Protein AF-A0A3S4A6Z3-F1 (afdb_monomer_lite)

Sequence (97 aa):
MPSVTIVAHVVSTAPEALVMIAKTVRSHVEGAGSASASVPLPMNARASVTVAGFGDELPVAIDVEAPTIEEAKAAASALRLQLKAGPGWRMESGPGA

Secondary structure (DSSP, 8-state):
--EEEEEEEESS-HHHHHHHHHHHTT---BSTTSTT-BEEETTTEEEEEEESSSSSSEEEEEEEE-SSHHHHHHHHHHHHHHHHHSTT-EE---S--

pLDDT: mean 81.76, std 13.52, range [34.66, 94.69]

Structure (mmCIF, N/CA/C/O backbone):
data_AF-A0A3S4A6Z3-F1
#
_entry.id   AF-A0A3S4A6Z3-F1
#
loop_
_atom_site.group_PDB
_atom_site.id
_atom_site.type_symbol
_atom_site.label_atom_id
_atom_site.label_alt_id
_atom_site.label_comp_id
_atom_site.label_asym_id
_atom_site.label_entity_id
_atom_site.label_seq_id
_atom_site.pdbx_PDB_ins_code
_atom_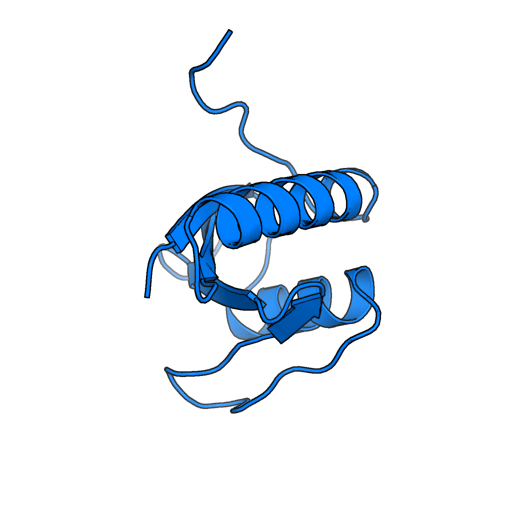site.Cartn_x
_atom_site.Cartn_y
_atom_site.Cartn_z
_atom_site.occupancy
_atom_site.B_iso_or_equiv
_atom_site.auth_seq_id
_atom_site.auth_comp_id
_atom_site.auth_asym_id
_atom_site.auth_atom_id
_atom_site.pdbx_PDB_model_num
ATOM 1 N N . MET A 1 1 ? -6.680 13.368 4.143 1.00 74.75 1 MET A N 1
ATOM 2 C CA . MET A 1 1 ? -6.626 12.291 5.157 1.00 74.75 1 MET A CA 1
ATOM 3 C C . MET A 1 1 ? -5.198 12.230 5.683 1.00 74.75 1 MET A C 1
ATOM 5 O O . MET A 1 1 ? -4.313 12.613 4.926 1.00 74.75 1 MET A O 1
ATOM 9 N N . PRO A 1 2 ? -4.954 11.873 6.955 1.00 86.69 2 PRO A N 1
ATOM 10 C CA . PRO A 1 2 ? -3.591 11.664 7.447 1.00 86.69 2 PRO A CA 1
ATOM 11 C C . PRO A 1 2 ? -2.903 10.528 6.675 1.00 86.69 2 PRO A C 1
ATOM 13 O O . PRO A 1 2 ? -3.557 9.549 6.313 1.00 86.69 2 PRO A O 1
ATOM 16 N N . SER A 1 3 ? -1.595 10.662 6.442 1.00 86.62 3 SER A N 1
ATOM 17 C CA . SER A 1 3 ? -0.786 9.678 5.720 1.00 86.62 3 SER A CA 1
ATOM 18 C C . SER A 1 3 ? 0.518 9.348 6.449 1.00 86.62 3 SER A C 1
ATOM 20 O O . SER A 1 3 ? 1.039 10.149 7.229 1.00 86.62 3 SER A O 1
ATOM 22 N N . VAL A 1 4 ? 1.038 8.147 6.198 1.00 90.00 4 VAL A N 1
ATOM 23 C CA . VAL A 1 4 ? 2.375 7.707 6.611 1.00 90.00 4 VAL A CA 1
ATOM 24 C C . VAL A 1 4 ? 3.109 7.203 5.377 1.00 90.00 4 VAL A C 1
ATOM 26 O O . VAL A 1 4 ? 2.623 6.299 4.699 1.00 90.00 4 VAL A O 1
ATOM 29 N N . THR A 1 5 ? 4.285 7.763 5.100 1.00 88.94 5 THR A N 1
ATOM 30 C CA . THR A 1 5 ? 5.103 7.361 3.952 1.00 88.94 5 THR A CA 1
ATOM 31 C C . THR A 1 5 ? 6.088 6.268 4.350 1.00 88.94 5 THR A C 1
ATOM 33 O O . THR A 1 5 ? 6.849 6.400 5.312 1.00 88.94 5 THR A O 1
ATOM 36 N N . ILE A 1 6 ? 6.097 5.181 3.586 1.00 86.44 6 ILE A N 1
ATOM 37 C CA . ILE A 1 6 ? 7.101 4.121 3.654 1.00 86.44 6 ILE A CA 1
ATOM 38 C C . ILE A 1 6 ? 8.035 4.295 2.461 1.00 86.44 6 ILE A C 1
ATOM 40 O O . ILE A 1 6 ? 7.570 4.337 1.327 1.00 86.44 6 ILE A O 1
ATOM 44 N N . VAL A 1 7 ? 9.345 4.335 2.702 1.00 84.31 7 VAL A N 1
ATOM 45 C CA . VAL A 1 7 ? 10.343 4.324 1.623 1.00 84.31 7 VAL A CA 1
ATOM 46 C C . VAL A 1 7 ? 10.911 2.915 1.468 1.00 84.31 7 VAL A C 1
ATOM 48 O O . VAL A 1 7 ? 11.376 2.296 2.435 1.00 84.31 7 VAL A O 1
ATOM 51 N N . ALA A 1 8 ? 10.830 2.383 0.254 1.00 83.25 8 ALA A N 1
ATOM 52 C CA . ALA A 1 8 ? 11.329 1.064 -0.106 1.00 83.25 8 ALA A CA 1
ATOM 53 C C . ALA A 1 8 ? 12.012 1.108 -1.472 1.00 83.25 8 ALA A C 1
ATOM 55 O O . ALA A 1 8 ? 11.618 1.869 -2.338 1.00 83.25 8 ALA A O 1
ATOM 56 N N . HIS A 1 9 ? 13.002 0.260 -1.684 1.00 81.62 9 HIS A N 1
ATOM 57 C CA . HIS A 1 9 ? 13.664 0.058 -2.964 1.00 81.62 9 HIS A CA 1
ATOM 58 C C . HIS A 1 9 ? 13.090 -1.172 -3.650 1.00 81.62 9 HIS A C 1
ATOM 60 O O . HIS A 1 9 ? 12.943 -2.232 -3.028 1.00 81.62 9 HIS A O 1
ATOM 66 N N . VAL A 1 10 ? 12.762 -1.025 -4.930 1.00 76.25 10 VAL A N 1
ATOM 67 C CA . VAL A 1 10 ? 12.332 -2.122 -5.796 1.00 76.25 10 VAL A CA 1
ATOM 68 C C . VAL A 1 10 ? 12.638 -1.775 -7.252 1.00 76.25 10 VAL A C 1
ATOM 70 O O . VAL A 1 10 ? 12.474 -0.635 -7.682 1.00 76.25 10 VAL A O 1
ATOM 73 N N . VAL A 1 11 ? 13.086 -2.760 -8.031 1.00 75.06 11 VAL A N 1
ATOM 74 C CA . VAL A 1 11 ? 13.300 -2.596 -9.476 1.00 75.06 11 VAL A CA 1
ATOM 75 C C . VAL A 1 11 ? 11.960 -2.786 -10.188 1.00 75.06 11 VAL A C 1
ATOM 77 O O . VAL A 1 11 ? 11.632 -3.885 -10.632 1.00 75.06 11 VAL A O 1
ATOM 80 N N . SER A 1 12 ? 11.143 -1.734 -10.228 1.00 74.94 12 SER A N 1
ATOM 81 C CA . SER A 1 12 ? 9.827 -1.762 -10.879 1.00 74.94 12 SER A CA 1
ATOM 82 C C . SER A 1 12 ? 9.295 -0.367 -11.191 1.00 74.94 12 SER A C 1
ATOM 84 O O . SER A 1 12 ? 9.616 0.593 -10.491 1.00 74.94 12 SER A O 1
ATOM 86 N N . THR A 1 13 ? 8.410 -0.259 -12.177 1.00 81.50 13 THR A N 1
ATOM 87 C CA . THR A 1 13 ? 7.599 0.942 -12.407 1.00 81.50 13 THR A CA 1
ATOM 88 C C . THR A 1 13 ? 6.487 1.080 -11.356 1.00 81.50 13 THR A C 1
ATOM 90 O O . THR A 1 13 ? 6.141 0.124 -10.659 1.00 81.50 13 THR A O 1
ATOM 93 N N . ALA A 1 14 ? 5.877 2.266 -11.236 1.00 81.31 14 ALA A N 1
ATOM 94 C CA . ALA A 1 14 ? 4.803 2.501 -10.262 1.00 81.31 14 ALA A CA 1
ATOM 95 C C . ALA A 1 14 ? 3.593 1.543 -10.419 1.00 81.31 14 ALA A C 1
ATOM 97 O O . ALA A 1 14 ? 3.135 1.000 -9.409 1.00 81.31 14 ALA A O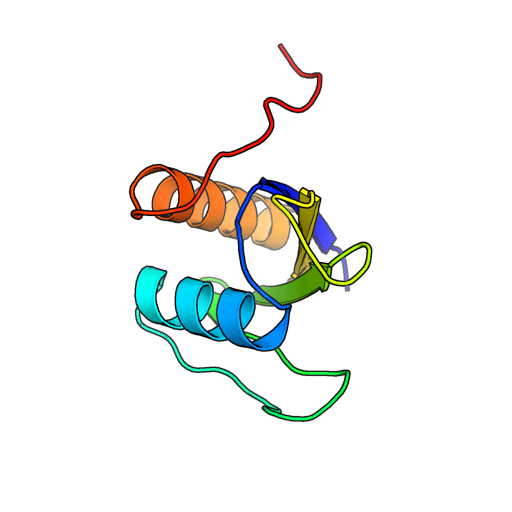 1
ATOM 98 N N . PRO A 1 15 ? 3.087 1.255 -11.641 1.00 84.19 15 PRO A N 1
ATOM 99 C CA . PRO A 1 15 ? 2.043 0.244 -11.834 1.00 84.19 15 PRO A CA 1
ATOM 100 C C . PRO A 1 15 ? 2.451 -1.161 -11.375 1.00 84.19 15 PRO A C 1
ATOM 102 O O . PRO A 1 15 ? 1.658 -1.863 -10.747 1.00 84.19 15 PRO A O 1
ATOM 105 N N . GLU A 1 16 ? 3.685 -1.577 -11.660 1.00 85.06 16 GLU A N 1
ATOM 106 C CA . GLU A 1 16 ? 4.204 -2.883 -11.241 1.00 85.06 16 GLU A CA 1
ATOM 107 C C . GLU A 1 16 ? 4.328 -2.970 -9.717 1.00 85.06 16 GLU A C 1
ATOM 109 O O . GLU A 1 16 ? 3.911 -3.969 -9.126 1.00 85.06 16 GLU A O 1
ATOM 114 N N . ALA A 1 17 ? 4.813 -1.906 -9.070 1.00 87.06 17 ALA A N 1
ATOM 115 C CA . ALA A 1 17 ? 4.878 -1.797 -7.616 1.00 87.06 17 ALA A CA 1
ATOM 116 C C . ALA A 1 17 ? 3.489 -1.928 -6.972 1.00 87.06 17 ALA A C 1
ATOM 118 O O . ALA A 1 17 ? 3.322 -2.716 -6.041 1.00 87.06 17 ALA A O 1
ATOM 119 N N . LEU A 1 18 ? 2.466 -1.246 -7.503 1.00 89.19 18 LEU A N 1
ATOM 120 C CA . LEU A 1 18 ? 1.081 -1.386 -7.031 1.00 89.19 18 LEU A CA 1
ATOM 121 C C . LEU A 1 18 ? 0.572 -2.827 -7.161 1.00 89.19 18 LEU A C 1
ATOM 123 O O . LEU A 1 18 ? -0.035 -3.356 -6.228 1.00 89.19 18 LEU A O 1
ATOM 127 N N . VAL A 1 19 ? 0.854 -3.497 -8.281 1.00 90.38 19 VAL A N 1
ATOM 128 C CA . VAL A 1 19 ? 0.483 -4.907 -8.482 1.00 90.38 19 VAL A CA 1
ATOM 129 C C . VAL A 1 19 ? 1.211 -5.822 -7.492 1.00 90.38 19 VAL A C 1
ATOM 131 O O . VAL A 1 19 ? 0.608 -6.760 -6.963 1.00 90.38 19 VAL A O 1
ATOM 134 N N . MET A 1 20 ? 2.487 -5.568 -7.207 1.00 89.44 20 MET A N 1
ATOM 135 C CA . MET A 1 20 ? 3.253 -6.329 -6.215 1.00 89.44 20 MET A CA 1
ATOM 136 C C . MET A 1 20 ? 2.737 -6.114 -4.790 1.00 89.44 20 MET A C 1
ATOM 138 O O . MET A 1 20 ? 2.613 -7.090 -4.044 1.00 89.44 20 MET A O 1
ATOM 142 N N . ILE A 1 21 ? 2.377 -4.879 -4.424 1.00 89.75 21 ILE A N 1
ATOM 143 C CA . ILE A 1 21 ? 1.743 -4.563 -3.136 1.00 89.75 21 ILE A CA 1
ATOM 144 C C . ILE A 1 21 ? 0.412 -5.309 -3.028 1.00 89.75 21 ILE A C 1
ATOM 146 O O . ILE A 1 21 ? 0.217 -6.057 -2.072 1.00 89.75 21 ILE A O 1
ATOM 150 N N . ALA A 1 22 ? -0.462 -5.194 -4.033 1.00 92.06 22 ALA A N 1
ATOM 151 C CA . ALA A 1 22 ? -1.758 -5.871 -4.063 1.00 92.06 22 ALA A CA 1
ATOM 152 C C . ALA A 1 22 ? -1.620 -7.389 -3.879 1.00 92.06 22 ALA A C 1
ATOM 154 O O . ALA A 1 22 ? -2.305 -7.973 -3.042 1.00 92.06 22 ALA A O 1
ATOM 155 N N . LYS A 1 23 ? -0.678 -8.030 -4.582 1.00 90.38 23 LYS A N 1
ATOM 156 C CA . LYS A 1 23 ? -0.392 -9.466 -4.413 1.00 90.38 23 LYS A CA 1
ATOM 157 C C . LYS A 1 23 ? 0.082 -9.800 -2.999 1.00 90.38 23 LYS A C 1
ATOM 159 O O . LYS A 1 23 ? -0.405 -10.760 -2.406 1.00 90.38 23 LYS A O 1
ATOM 164 N N . THR A 1 24 ? 1.002 -9.003 -2.459 1.00 89.00 24 THR A N 1
ATOM 165 C CA . THR A 1 24 ? 1.577 -9.188 -1.117 1.00 89.00 24 THR A CA 1
ATOM 166 C C . THR A 1 24 ? 0.501 -9.155 -0.034 1.00 89.00 24 THR A C 1
ATOM 168 O O . THR A 1 24 ? 0.486 -10.005 0.856 1.00 89.00 24 THR A O 1
ATOM 171 N N . VAL A 1 25 ? -0.443 -8.220 -0.145 1.00 89.06 25 VAL A N 1
ATOM 172 C CA . VAL A 1 25 ? -1.523 -8.042 0.836 1.00 89.06 25 VAL A CA 1
ATOM 173 C C . VAL A 1 25 ? -2.810 -8.798 0.475 1.00 89.06 25 VAL A C 1
ATOM 175 O O . VAL A 1 25 ? -3.812 -8.654 1.168 1.00 89.06 25 VAL A O 1
ATOM 178 N N . ARG A 1 26 ? -2.789 -9.621 -0.586 1.00 89.44 26 ARG A N 1
ATOM 179 C CA . ARG A 1 26 ? -3.953 -10.358 -1.127 1.00 89.44 26 ARG A CA 1
ATOM 180 C C . ARG A 1 26 ? -5.164 -9.454 -1.413 1.00 89.44 26 ARG A C 1
ATOM 182 O O . ARG A 1 26 ? -6.297 -9.801 -1.092 1.00 89.44 26 ARG A O 1
ATOM 189 N N . SER A 1 27 ? -4.901 -8.305 -2.022 1.00 93.12 27 SER A N 1
ATOM 190 C CA . SER A 1 27 ? -5.876 -7.292 -2.435 1.00 93.12 27 SER A CA 1
ATOM 191 C C . SER A 1 27 ? -5.842 -7.098 -3.960 1.00 93.12 27 SER A C 1
ATOM 193 O O . SER A 1 27 ? -5.253 -7.900 -4.691 1.00 93.12 27 SER A O 1
ATOM 195 N N . HIS A 1 28 ? -6.476 -6.041 -4.459 1.00 92.38 28 HIS A N 1
ATOM 196 C CA . HIS A 1 28 ? -6.495 -5.648 -5.868 1.00 92.38 28 HIS A CA 1
ATOM 197 C C . HIS A 1 28 ? -6.052 -4.192 -6.050 1.00 92.38 28 HIS A C 1
ATOM 199 O O . HIS A 1 28 ? -6.042 -3.412 -5.105 1.00 92.38 28 HIS A O 1
ATOM 205 N N . VAL A 1 29 ? -5.708 -3.799 -7.277 1.00 93.06 29 VAL A N 1
ATOM 206 C CA . VAL A 1 29 ? -5.450 -2.389 -7.608 1.00 93.06 29 VAL A CA 1
ATOM 207 C C . VAL A 1 29 ? -6.766 -1.726 -8.009 1.00 93.06 29 VAL A C 1
ATOM 209 O O . VAL A 1 29 ? -7.438 -2.186 -8.930 1.00 93.06 29 VAL A O 1
ATOM 212 N N . GLU A 1 30 ? -7.126 -0.639 -7.339 1.00 93.06 30 GLU A N 1
ATOM 213 C CA . GLU A 1 30 ? -8.232 0.240 -7.720 1.00 93.06 30 GLU A CA 1
ATOM 214 C C . GLU A 1 30 ? -7.728 1.379 -8.605 1.00 93.06 30 GLU A C 1
ATOM 216 O O . GLU A 1 30 ? -6.613 1.869 -8.421 1.00 93.06 30 GLU A O 1
ATOM 221 N N . GLY A 1 31 ? -8.543 1.815 -9.571 1.00 87.12 31 GLY A N 1
ATOM 222 C CA . GLY A 1 31 ? -8.189 2.936 -10.450 1.00 87.12 31 GLY A CA 1
ATOM 223 C C . GLY A 1 31 ? -6.962 2.673 -11.332 1.00 87.12 31 GLY A C 1
ATOM 224 O O . GLY A 1 31 ? -6.244 3.615 -11.670 1.00 87.12 31 GLY A O 1
ATOM 225 N N . ALA A 1 32 ? -6.695 1.408 -11.680 1.00 83.38 32 ALA A N 1
ATOM 226 C CA . ALA A 1 32 ? -5.558 1.012 -12.508 1.00 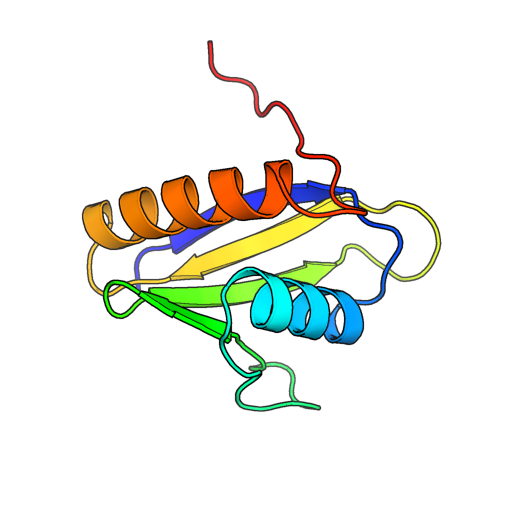83.38 32 ALA A CA 1
ATOM 227 C C . ALA A 1 32 ? -5.493 1.820 -13.819 1.00 83.38 32 ALA A C 1
ATOM 229 O O . ALA A 1 32 ? -6.508 2.042 -14.476 1.00 83.38 32 ALA A O 1
ATOM 230 N N . GLY A 1 33 ? -4.291 2.268 -14.193 1.00 76.31 33 GLY A N 1
ATOM 231 C CA . GLY A 1 33 ? -4.078 3.119 -15.370 1.00 76.31 33 GLY A CA 1
ATOM 232 C C . GLY A 1 33 ? -4.389 4.606 -15.157 1.00 76.31 33 GLY A C 1
ATOM 233 O O . GLY A 1 33 ? -4.288 5.380 -16.104 1.00 76.31 33 GLY A O 1
ATOM 234 N N . SER A 1 34 ? -4.735 5.023 -13.934 1.00 81.75 34 SER A N 1
ATOM 235 C CA . SER A 1 34 ? -4.919 6.431 -13.566 1.00 81.75 34 SER A CA 1
ATOM 236 C C . SER A 1 34 ? -3.847 6.916 -12.587 1.00 81.75 34 SER A C 1
ATOM 238 O O . SER A 1 34 ? -3.214 6.123 -11.891 1.00 81.75 34 SER A O 1
ATOM 240 N N . ALA A 1 35 ? -3.698 8.238 -12.473 1.00 77.12 35 ALA A N 1
ATOM 241 C CA . ALA A 1 35 ? -2.839 8.867 -11.467 1.00 77.12 35 ALA A CA 1
ATOM 242 C C . ALA A 1 35 ? -3.338 8.668 -10.019 1.00 77.12 35 ALA A C 1
ATOM 244 O O . ALA A 1 35 ? -2.608 8.946 -9.076 1.00 77.12 35 ALA A O 1
ATOM 245 N N . SER A 1 36 ? -4.575 8.194 -9.832 1.00 82.44 36 SER A N 1
ATOM 246 C CA . SER A 1 36 ? -5.183 7.949 -8.518 1.00 82.44 36 SER A CA 1
ATOM 247 C C . SER A 1 36 ? -5.185 6.470 -8.130 1.00 82.44 36 SER A C 1
ATOM 249 O O . SER A 1 36 ? -5.909 6.086 -7.208 1.00 82.44 36 SER A O 1
ATOM 251 N N . ALA A 1 37 ? -4.415 5.641 -8.842 1.00 88.38 37 ALA A N 1
ATOM 252 C CA . ALA A 1 37 ? -4.350 4.213 -8.588 1.00 88.38 37 ALA A CA 1
ATOM 253 C C . ALA A 1 37 ? -3.867 3.923 -7.159 1.00 88.38 37 ALA A C 1
ATOM 255 O O . ALA A 1 37 ? -2.895 4.510 -6.678 1.00 88.38 37 ALA A O 1
ATOM 256 N N . SER A 1 38 ? -4.545 3.001 -6.479 1.00 92.31 38 SER A N 1
ATOM 257 C CA . SER A 1 38 ? -4.206 2.624 -5.107 1.00 92.31 38 SER A CA 1
ATOM 258 C C . SER A 1 38 ? -4.575 1.183 -4.795 1.00 92.31 38 SER A C 1
ATOM 260 O O . SER A 1 38 ? -5.389 0.573 -5.483 1.00 92.31 38 SER A O 1
ATOM 262 N N . VAL A 1 39 ? -3.996 0.647 -3.727 1.00 94.69 39 VAL A N 1
ATOM 263 C CA . VAL A 1 39 ? -4.337 -0.666 -3.179 1.00 94.69 39 VAL A CA 1
ATOM 264 C C . VAL A 1 39 ? -5.076 -0.466 -1.855 1.00 94.69 39 VAL A C 1
ATOM 266 O O . VAL A 1 39 ? -4.502 0.141 -0.948 1.00 94.69 39 VAL A O 1
ATOM 269 N N . PRO A 1 40 ? -6.316 -0.961 -1.702 1.00 94.56 40 PRO A N 1
ATOM 270 C CA . PRO A 1 40 ? -6.988 -0.962 -0.417 1.00 94.56 40 PRO A CA 1
ATOM 271 C C . PRO A 1 40 ? -6.277 -1.926 0.534 1.00 94.56 40 PRO A C 1
ATOM 273 O O . PRO A 1 40 ? -5.921 -3.055 0.171 1.00 94.56 40 PRO A O 1
ATOM 276 N N . LEU A 1 41 ? -6.066 -1.452 1.755 1.00 90.06 41 LEU A N 1
ATOM 277 C CA . LEU A 1 41 ? -5.435 -2.156 2.862 1.00 90.06 41 LEU A CA 1
ATOM 278 C C . LEU A 1 41 ? -6.473 -2.425 3.967 1.00 90.06 41 LEU A C 1
ATOM 280 O O . LEU A 1 41 ? -7.535 -1.795 4.000 1.00 90.06 41 LEU A O 1
ATOM 284 N N . PRO A 1 42 ? -6.178 -3.326 4.923 1.00 85.69 42 PRO A N 1
ATOM 285 C CA . PRO A 1 42 ? -6.955 -3.425 6.155 1.00 85.69 42 PRO A CA 1
ATOM 286 C C . PRO A 1 42 ? -7.051 -2.076 6.892 1.00 85.69 42 PRO A C 1
ATOM 288 O O . PRO A 1 42 ? -6.258 -1.170 6.650 1.00 85.69 42 PRO A O 1
ATOM 291 N N . MET A 1 43 ? -7.989 -1.963 7.839 1.00 82.94 43 MET A N 1
ATOM 292 C CA . MET A 1 43 ? -8.184 -0.759 8.673 1.00 82.94 43 MET A CA 1
ATOM 293 C C . MET A 1 43 ? -8.628 0.493 7.895 1.00 82.94 43 MET A C 1
ATOM 295 O O . MET A 1 43 ? -8.273 1.608 8.260 1.00 82.94 43 MET A O 1
ATOM 299 N N . ASN A 1 44 ? -9.418 0.315 6.829 1.00 85.94 44 ASN A N 1
ATOM 300 C CA . ASN A 1 44 ? -9.910 1.408 5.975 1.00 85.94 44 ASN A CA 1
ATOM 301 C C . ASN A 1 44 ? -8.784 2.274 5.382 1.00 85.94 44 ASN A C 1
ATOM 303 O O . ASN A 1 44 ? -8.990 3.456 5.102 1.00 85.94 44 ASN A O 1
ATOM 307 N N . ALA A 1 45 ? -7.594 1.692 5.215 1.00 90.75 45 ALA A N 1
ATOM 308 C CA . ALA A 1 45 ? -6.442 2.379 4.668 1.00 90.75 45 ALA A CA 1
ATOM 309 C C . ALA A 1 45 ? -6.280 2.098 3.170 1.00 90.75 45 ALA A C 1
ATOM 311 O O . ALA A 1 45 ? -6.801 1.118 2.632 1.00 90.75 45 ALA A O 1
ATOM 312 N N . ARG A 1 46 ? -5.519 2.946 2.486 1.00 94.00 46 ARG A N 1
ATOM 313 C CA . ARG A 1 46 ? -5.128 2.759 1.085 1.00 94.00 46 ARG A CA 1
ATOM 314 C C . ARG A 1 46 ? -3.651 3.077 0.908 1.00 94.00 46 ARG A C 1
ATOM 316 O O . ARG A 1 46 ? -3.156 4.016 1.520 1.00 94.00 46 ARG A O 1
ATOM 323 N N . ALA A 1 47 ? -2.971 2.307 0.067 1.00 91.69 47 ALA A N 1
ATOM 324 C CA . ALA A 1 47 ? -1.606 2.580 -0.366 1.00 91.69 47 ALA A CA 1
ATOM 325 C C . ALA A 1 47 ? -1.601 3.146 -1.787 1.00 91.69 47 ALA A C 1
ATOM 327 O O . ALA A 1 47 ? -2.129 2.511 -2.703 1.00 91.69 47 ALA A O 1
ATOM 328 N N . SER A 1 48 ? -0.972 4.297 -1.985 1.00 91.50 48 SER A N 1
ATOM 329 C CA . SER A 1 48 ? -0.574 4.809 -3.299 1.00 91.50 48 SER A CA 1
ATOM 330 C C . SER A 1 48 ? 0.946 4.753 -3.436 1.00 91.50 48 SER A C 1
ATOM 332 O O . SER A 1 48 ? 1.673 4.618 -2.452 1.00 91.50 48 SER A O 1
ATOM 334 N N . VAL A 1 49 ? 1.430 4.786 -4.676 1.00 86.88 49 VAL A N 1
ATOM 335 C CA . VAL A 1 49 ? 2.855 4.658 -4.981 1.00 86.88 49 VAL A CA 1
ATOM 336 C C . VAL A 1 49 ? 3.320 5.850 -5.799 1.00 86.88 49 VAL A C 1
ATOM 338 O O . VAL A 1 49 ? 2.761 6.132 -6.859 1.00 86.88 49 VAL A O 1
ATOM 341 N N . THR A 1 50 ? 4.405 6.470 -5.346 1.00 81.00 50 THR A N 1
ATOM 342 C CA . THR A 1 50 ? 5.150 7.487 -6.085 1.00 81.00 50 THR A CA 1
ATOM 343 C C . THR A 1 50 ? 6.570 6.971 -6.330 1.00 81.00 50 THR A C 1
ATOM 345 O O . THR A 1 50 ? 7.308 6.698 -5.384 1.00 81.00 50 THR A O 1
ATOM 348 N N . VAL A 1 51 ? 6.964 6.820 -7.600 1.00 68.19 51 VAL A N 1
ATOM 349 C CA . VAL A 1 51 ? 8.330 6.419 -7.991 1.00 68.19 51 VAL A CA 1
ATOM 350 C C . VAL A 1 51 ? 9.080 7.643 -8.505 1.00 68.19 51 VAL A C 1
ATOM 352 O O . VAL A 1 51 ? 8.581 8.364 -9.372 1.00 68.19 51 VAL A O 1
ATOM 355 N N . ALA A 1 52 ? 10.281 7.880 -7.980 1.00 58.69 52 ALA A N 1
ATOM 356 C CA . ALA A 1 52 ? 11.143 8.976 -8.406 1.00 58.69 52 ALA A CA 1
ATOM 357 C C . ALA A 1 52 ? 11.830 8.658 -9.753 1.00 58.69 52 ALA A C 1
ATOM 359 O O . ALA A 1 52 ? 13.021 8.386 -9.791 1.00 58.69 52 ALA A O 1
ATOM 360 N N . GLY A 1 53 ? 11.089 8.697 -10.865 1.00 54.34 53 GLY A N 1
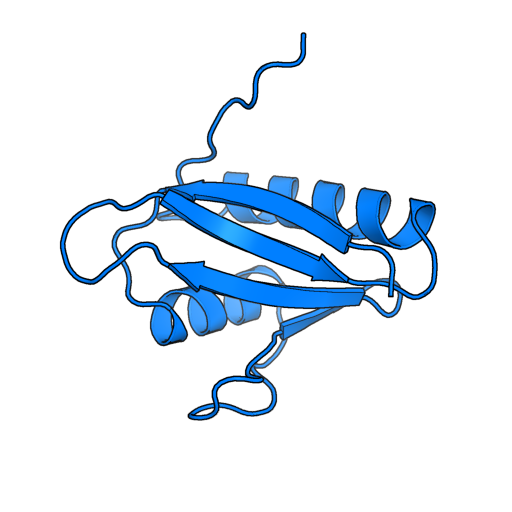ATOM 361 C CA . GLY A 1 53 ? 11.630 8.493 -12.220 1.00 54.34 53 GLY A CA 1
ATOM 362 C C . GLY A 1 53 ? 11.602 7.040 -12.723 1.00 54.34 53 GLY A C 1
ATOM 363 O O . GLY A 1 53 ? 11.174 6.132 -12.020 1.00 54.34 53 GLY A O 1
ATOM 364 N N . PHE A 1 54 ? 11.995 6.828 -13.984 1.00 47.59 54 PHE A N 1
ATOM 365 C CA . PHE A 1 54 ? 12.029 5.510 -14.634 1.00 47.59 54 PHE A CA 1
ATOM 366 C C . PHE A 1 54 ? 13.474 5.013 -14.784 1.00 47.59 54 PHE A C 1
ATOM 368 O O . PHE A 1 54 ? 14.301 5.735 -15.337 1.00 47.59 54 PHE A O 1
ATOM 375 N N . GLY A 1 55 ? 13.727 3.756 -14.400 1.00 51.69 55 GLY A N 1
ATOM 376 C CA . GLY A 1 55 ? 14.976 3.030 -14.674 1.00 51.69 55 GLY A CA 1
ATOM 377 C C . GLY A 1 55 ? 15.930 2.952 -13.477 1.00 51.69 55 GLY A C 1
ATOM 378 O O . GLY A 1 55 ? 16.263 3.972 -12.889 1.00 51.69 55 GLY A O 1
ATOM 379 N N . ASP A 1 56 ? 16.370 1.726 -13.175 1.00 51.59 56 ASP A N 1
ATOM 380 C CA . ASP A 1 56 ? 17.168 1.272 -12.020 1.00 51.59 56 ASP A CA 1
ATOM 381 C C . ASP A 1 56 ? 16.472 1.303 -10.646 1.00 51.59 56 ASP A C 1
ATOM 383 O O . ASP A 1 56 ? 15.364 1.813 -10.513 1.00 51.59 56 ASP A O 1
ATOM 387 N N . GLU A 1 57 ? 17.059 0.601 -9.660 1.00 59.66 57 GLU A N 1
ATOM 388 C CA . GLU A 1 57 ? 16.547 0.407 -8.290 1.00 59.66 57 GLU A CA 1
ATOM 389 C C . GLU A 1 57 ? 16.333 1.769 -7.609 1.00 59.66 57 GLU A C 1
ATOM 391 O O . GLU A 1 57 ? 17.217 2.300 -6.941 1.00 59.66 57 GLU A O 1
ATOM 396 N N . LEU A 1 58 ? 15.169 2.371 -7.848 1.00 64.38 58 LEU A N 1
ATOM 397 C CA . LEU A 1 58 ? 14.820 3.692 -7.354 1.00 64.38 58 LEU A CA 1
ATOM 398 C C . LEU A 1 58 ? 14.016 3.569 -6.058 1.00 64.38 58 LEU A C 1
ATOM 400 O O . LEU A 1 58 ? 13.198 2.650 -5.913 1.00 64.38 58 LEU A O 1
ATOM 404 N N . PRO A 1 59 ? 14.202 4.511 -5.119 1.00 72.25 59 PRO A N 1
ATOM 405 C CA . PRO A 1 59 ? 13.363 4.579 -3.942 1.00 72.25 59 PRO A CA 1
ATOM 406 C C . PRO A 1 59 ? 11.920 4.857 -4.372 1.00 72.25 59 PRO A C 1
ATOM 408 O O . PRO A 1 59 ? 11.602 5.833 -5.057 1.00 72.25 59 PRO A O 1
ATOM 411 N N . VAL A 1 60 ? 11.042 3.963 -3.949 1.00 79.31 60 VAL A N 1
ATOM 412 C CA . VAL A 1 60 ? 9.597 4.041 -4.069 1.00 79.31 60 VAL A CA 1
ATOM 413 C C . VAL A 1 60 ? 9.043 4.565 -2.753 1.00 79.31 60 VAL A C 1
ATOM 415 O O . VAL A 1 60 ? 9.255 3.973 -1.691 1.00 79.31 60 VAL A O 1
ATOM 418 N N . ALA A 1 61 ? 8.315 5.675 -2.830 1.00 86.25 61 ALA A N 1
ATOM 419 C CA . ALA A 1 61 ? 7.514 6.175 -1.727 1.00 86.25 61 ALA A CA 1
ATOM 420 C C . ALA A 1 61 ? 6.124 5.535 -1.800 1.00 86.25 61 ALA A C 1
ATOM 422 O O . ALA A 1 61 ? 5.435 5.629 -2.818 1.00 86.25 61 ALA A O 1
ATOM 423 N N . ILE A 1 62 ? 5.730 4.855 -0.728 1.00 87.12 62 ILE A N 1
ATOM 424 C CA . ILE A 1 62 ? 4.404 4.266 -0.564 1.00 87.12 62 ILE A CA 1
ATOM 425 C C . ILE A 1 62 ? 3.671 5.094 0.483 1.00 87.12 62 ILE A C 1
ATOM 427 O O . ILE A 1 62 ? 4.006 5.030 1.668 1.00 87.12 62 ILE A O 1
ATOM 431 N N . ASP A 1 63 ? 2.680 5.862 0.052 1.00 89.94 63 ASP A N 1
ATOM 432 C CA . ASP A 1 63 ? 1.870 6.683 0.942 1.00 89.94 63 ASP A CA 1
ATOM 433 C C . ASP A 1 63 ? 0.670 5.871 1.422 1.00 89.94 63 ASP A C 1
ATOM 435 O O . ASP A 1 63 ? -0.145 5.401 0.627 1.00 89.94 63 ASP A O 1
ATOM 439 N N . VAL A 1 64 ? 0.583 5.670 2.737 1.00 91.25 64 VAL A N 1
ATOM 440 C CA . VAL A 1 64 ? -0.509 4.937 3.383 1.00 91.25 64 VAL A CA 1
ATOM 441 C C . VAL A 1 64 ? -1.454 5.937 4.030 1.00 91.25 64 VAL A C 1
ATOM 443 O O . VAL A 1 64 ? -1.111 6.548 5.041 1.00 91.25 64 VAL A O 1
ATOM 446 N N . GLU A 1 65 ? -2.641 6.106 3.456 1.00 92.56 65 GLU A N 1
ATOM 447 C CA . GLU A 1 65 ? -3.680 7.018 3.945 1.00 92.56 65 GLU A CA 1
ATOM 448 C C . GLU A 1 65 ? -4.768 6.255 4.702 1.00 92.56 65 GLU A C 1
ATOM 450 O O . GLU A 1 65 ? -5.192 5.191 4.254 1.00 92.56 65 GLU A O 1
ATOM 455 N N . ALA A 1 66 ? -5.264 6.811 5.811 1.00 91.88 66 ALA A N 1
ATOM 456 C CA . ALA A 1 66 ? -6.379 6.252 6.586 1.00 91.88 66 ALA A CA 1
ATOM 457 C C . ALA A 1 66 ? -7.236 7.371 7.221 1.00 91.88 66 ALA A C 1
ATOM 459 O O . ALA A 1 66 ? -6.819 8.533 7.208 1.00 91.88 66 ALA A O 1
ATOM 460 N N . PRO A 1 67 ? -8.432 7.079 7.774 1.00 92.06 67 PRO A N 1
ATOM 461 C CA . PRO A 1 67 ? -9.258 8.086 8.447 1.00 92.06 67 PRO A CA 1
ATOM 462 C C . PRO A 1 67 ? -8.560 8.748 9.646 1.00 92.06 67 PRO A C 1
ATOM 464 O O . PRO A 1 67 ? -8.716 9.954 9.852 1.00 92.06 67 PRO A O 1
ATOM 467 N N . THR A 1 68 ? -7.755 7.994 10.402 1.00 92.38 68 THR A N 1
ATOM 468 C CA . THR A 1 68 ? -6.971 8.497 11.542 1.00 92.38 68 THR A CA 1
ATOM 469 C C . THR A 1 68 ? -5.470 8.223 11.399 1.00 92.38 68 THR A C 1
ATOM 471 O O . THR A 1 68 ? -5.042 7.322 10.680 1.00 92.38 68 THR A O 1
ATOM 474 N N . ILE A 1 69 ? -4.638 8.996 12.111 1.00 89.44 69 ILE A N 1
ATOM 475 C CA . ILE A 1 69 ? -3.175 8.817 12.083 1.00 89.44 69 ILE A CA 1
ATOM 476 C C . ILE A 1 69 ? -2.732 7.491 12.717 1.00 89.44 69 ILE A C 1
ATOM 478 O O . ILE A 1 69 ? -1.757 6.894 12.270 1.00 89.44 69 ILE A O 1
ATOM 482 N N . GLU A 1 70 ? -3.447 7.007 13.733 1.00 91.31 70 GLU A N 1
ATOM 483 C CA . GLU A 1 70 ? -3.134 5.734 14.389 1.00 91.31 70 GLU A CA 1
ATOM 484 C C . GLU A 1 70 ? -3.462 4.544 13.480 1.00 91.31 70 GLU A C 1
ATOM 486 O O . GLU A 1 70 ? -2.652 3.623 13.368 1.00 91.31 70 GLU A O 1
ATOM 491 N N . GLU A 1 71 ? -4.575 4.601 12.740 1.00 89.12 71 GLU A N 1
ATOM 492 C CA . GLU A 1 71 ? -4.880 3.621 11.688 1.00 89.12 71 GLU A CA 1
ATOM 493 C C . GLU A 1 71 ? -3.834 3.658 10.570 1.00 89.12 71 GLU A C 1
ATOM 495 O O . GLU A 1 71 ? -3.351 2.604 10.156 1.00 89.12 71 GLU A O 1
ATOM 500 N N . ALA A 1 72 ? -3.416 4.851 10.129 1.00 87.12 72 ALA A N 1
ATOM 501 C CA . ALA A 1 72 ? -2.383 4.991 9.103 1.00 87.12 72 ALA A CA 1
ATOM 502 C C . ALA A 1 72 ? -1.045 4.381 9.559 1.00 87.12 72 ALA A C 1
ATOM 504 O O . ALA A 1 72 ? -0.419 3.635 8.806 1.00 87.12 72 ALA A O 1
ATOM 505 N N . LYS A 1 73 ? -0.626 4.617 10.811 1.00 89.00 73 LYS A N 1
ATOM 506 C CA . LYS A 1 73 ? 0.583 4.008 11.398 1.00 89.00 73 LYS A CA 1
ATOM 507 C C . LYS A 1 73 ? 0.471 2.489 11.513 1.00 89.00 73 LYS A C 1
ATOM 509 O O . LYS A 1 73 ? 1.427 1.786 11.179 1.00 89.00 73 LYS A O 1
ATOM 514 N N . ALA A 1 74 ? -0.664 1.975 11.984 1.00 90.75 74 ALA A N 1
ATOM 515 C CA . ALA A 1 74 ? -0.884 0.540 12.138 1.00 90.75 74 ALA A CA 1
ATOM 516 C C . ALA A 1 74 ? -0.878 -0.176 10.777 1.00 90.75 74 ALA A C 1
ATOM 518 O O . ALA A 1 74 ? -0.159 -1.166 10.608 1.00 90.75 74 ALA A O 1
ATOM 519 N N . ALA A 1 75 ? -1.590 0.373 9.788 1.00 90.38 75 ALA A N 1
ATOM 520 C CA . ALA A 1 75 ? -1.609 -0.131 8.419 1.00 90.38 75 ALA A CA 1
ATOM 521 C C . ALA A 1 75 ? -0.222 -0.053 7.765 1.00 90.38 75 ALA A C 1
ATOM 523 O O . ALA A 1 75 ? 0.223 -1.028 7.160 1.00 90.38 75 ALA A O 1
ATOM 524 N N . ALA A 1 76 ? 0.505 1.056 7.942 1.00 90.62 76 ALA A N 1
ATOM 525 C CA . ALA A 1 76 ? 1.859 1.207 7.419 1.00 90.62 76 ALA A CA 1
ATOM 526 C C . ALA A 1 76 ? 2.845 0.212 8.053 1.00 90.62 76 ALA A C 1
ATOM 528 O O . ALA A 1 76 ? 3.673 -0.374 7.355 1.00 90.62 76 ALA A O 1
ATOM 529 N N . SER A 1 77 ? 2.746 -0.029 9.363 1.00 90.62 77 SER A N 1
ATOM 530 C CA . SER A 1 77 ? 3.576 -1.014 10.066 1.00 90.62 77 SER A CA 1
ATOM 531 C C . SER A 1 77 ? 3.307 -2.440 9.572 1.00 90.62 77 SER A C 1
ATOM 533 O O . SER A 1 77 ? 4.246 -3.176 9.251 1.00 90.62 77 SER A O 1
ATOM 535 N N . ALA A 1 78 ? 2.030 -2.810 9.425 1.00 91.19 78 ALA A N 1
ATOM 536 C CA . ALA A 1 78 ? 1.625 -4.106 8.885 1.00 91.19 78 ALA A CA 1
ATOM 537 C C . ALA A 1 78 ? 2.098 -4.289 7.435 1.00 91.19 78 ALA A C 1
ATOM 539 O O . ALA A 1 78 ? 2.716 -5.307 7.114 1.00 91.19 78 ALA A O 1
ATOM 540 N N . LEU A 1 79 ? 1.891 -3.278 6.585 1.00 89.75 79 LEU A N 1
ATOM 541 C CA . LEU A 1 79 ? 2.351 -3.285 5.199 1.00 89.75 79 LEU A CA 1
ATOM 542 C C . LEU A 1 79 ? 3.874 -3.434 5.131 1.00 89.75 79 LEU A C 1
ATOM 544 O O . LEU A 1 79 ? 4.377 -4.295 4.415 1.00 89.75 79 LEU A O 1
ATOM 548 N N . ARG A 1 80 ? 4.625 -2.668 5.931 1.00 89.75 80 ARG A N 1
ATOM 549 C CA . ARG A 1 80 ? 6.090 -2.763 5.998 1.00 89.75 80 ARG A CA 1
ATOM 550 C C . ARG A 1 80 ? 6.556 -4.168 6.368 1.00 89.75 80 ARG A C 1
ATOM 552 O O . ARG A 1 80 ? 7.529 -4.648 5.789 1.00 89.75 80 ARG A O 1
ATOM 559 N N . LEU A 1 81 ? 5.894 -4.823 7.320 1.00 89.81 81 LEU A N 1
ATOM 560 C CA . LEU A 1 81 ? 6.228 -6.191 7.716 1.00 89.81 81 LEU A CA 1
ATOM 561 C C . LEU A 1 81 ? 5.994 -7.184 6.569 1.00 89.81 81 LEU A C 1
ATOM 563 O O . LEU A 1 81 ? 6.839 -8.043 6.324 1.00 89.81 81 LEU A O 1
ATOM 567 N N . GLN A 1 82 ? 4.886 -7.038 5.841 1.00 88.00 82 GLN A N 1
ATOM 568 C CA . GLN A 1 82 ? 4.564 -7.897 4.701 1.00 88.00 82 GLN A CA 1
ATOM 569 C C . GLN A 1 82 ? 5.519 -7.678 3.522 1.00 88.00 82 GLN A C 1
ATOM 571 O O . GLN A 1 82 ? 5.989 -8.653 2.942 1.00 88.00 82 GLN A O 1
ATOM 576 N N . LEU A 1 83 ? 5.869 -6.426 3.209 1.00 86.81 83 LEU A N 1
ATOM 577 C CA . LEU A 1 83 ? 6.836 -6.105 2.154 1.00 86.81 83 LEU A CA 1
ATOM 578 C C . LEU A 1 83 ? 8.227 -6.658 2.483 1.00 86.81 83 LEU A C 1
ATOM 580 O O . LEU A 1 83 ? 8.844 -7.269 1.620 1.00 86.81 83 LEU A O 1
ATOM 584 N N . LYS A 1 84 ? 8.687 -6.551 3.740 1.00 85.94 84 LYS A N 1
ATOM 585 C CA . LYS A 1 84 ? 9.955 -7.166 4.191 1.00 85.94 84 LYS A CA 1
ATOM 586 C C . LYS A 1 84 ? 10.001 -8.682 4.000 1.00 85.94 84 LYS A C 1
ATOM 588 O O . LYS A 1 84 ? 11.080 -9.229 3.807 1.00 85.94 84 LYS A O 1
ATOM 593 N N . ALA A 1 85 ? 8.858 -9.354 4.122 1.00 83.69 85 ALA A N 1
ATOM 594 C CA . ALA A 1 85 ? 8.750 -10.798 3.936 1.00 83.69 85 ALA A CA 1
ATOM 595 C C . ALA A 1 85 ? 8.565 -11.198 2.459 1.00 83.69 85 ALA A C 1
ATOM 597 O O . ALA A 1 85 ? 8.723 -12.370 2.118 1.00 83.69 85 ALA A O 1
ATOM 598 N N . GLY A 1 86 ? 8.202 -10.247 1.594 1.00 77.00 86 GLY A N 1
ATOM 599 C CA . GLY A 1 86 ? 7.961 -10.470 0.175 1.00 77.00 86 GLY A CA 1
ATOM 600 C C . GLY A 1 86 ? 9.251 -10.440 -0.656 1.00 77.00 86 GLY A C 1
ATOM 601 O O . GLY A 1 86 ? 10.181 -9.696 -0.343 1.00 77.00 86 GLY A O 1
ATOM 602 N N . PRO A 1 87 ? 9.332 -11.220 -1.745 1.00 75.62 87 PRO A N 1
ATOM 603 C CA . PRO A 1 87 ? 10.473 -11.165 -2.651 1.00 75.62 87 PRO A CA 1
ATOM 604 C C . PRO A 1 87 ? 10.534 -9.813 -3.379 1.00 75.62 87 PRO A C 1
ATOM 606 O O . PRO A 1 87 ? 9.504 -9.264 -3.765 1.00 75.62 87 PRO A O 1
ATOM 609 N N . GLY A 1 88 ? 11.746 -9.303 -3.607 1.00 77.19 88 GLY A N 1
ATOM 610 C CA . GLY A 1 88 ? 11.995 -8.129 -4.456 1.00 77.19 88 GLY A CA 1
ATOM 611 C C . GLY A 1 88 ? 11.945 -6.765 -3.760 1.00 77.19 88 GLY A C 1
ATOM 612 O O . GLY A 1 88 ? 12.348 -5.782 -4.373 1.00 77.19 88 GLY A O 1
ATOM 613 N N . TRP A 1 89 ? 11.523 -6.691 -2.495 1.00 80.44 89 TRP A N 1
ATOM 614 C CA . TRP A 1 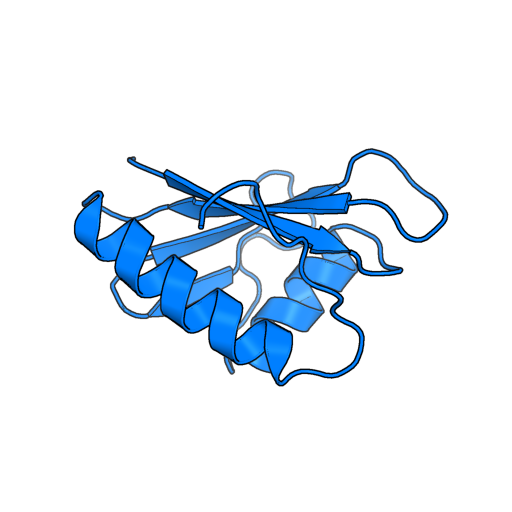89 ? 11.509 -5.445 -1.725 1.00 80.44 89 TRP A CA 1
ATOM 615 C C . TRP A 1 89 ? 12.756 -5.310 -0.855 1.00 80.44 89 TRP A C 1
ATOM 617 O O . TRP A 1 89 ? 13.072 -6.194 -0.055 1.00 80.44 89 TRP A O 1
ATOM 627 N N . ARG A 1 90 ? 13.431 -4.163 -0.934 1.00 81.06 90 ARG A N 1
ATOM 628 C CA . ARG A 1 90 ? 14.482 -3.773 0.010 1.00 81.06 90 ARG A CA 1
ATOM 629 C C . ARG A 1 90 ? 14.036 -2.520 0.750 1.00 81.06 90 ARG A C 1
ATOM 631 O O . ARG A 1 90 ? 14.013 -1.430 0.204 1.00 81.06 90 ARG A O 1
ATOM 638 N N . MET A 1 91 ? 13.668 -2.656 2.016 1.00 81.81 91 MET A N 1
ATOM 639 C CA . MET A 1 91 ? 13.213 -1.501 2.795 1.00 81.81 91 MET A CA 1
ATOM 640 C C . MET A 1 91 ? 14.372 -0.562 3.128 1.00 81.81 91 MET A C 1
ATOM 642 O O . MET A 1 91 ? 15.417 -1.039 3.573 1.00 81.81 91 MET A O 1
ATOM 646 N N . GLU A 1 92 ? 14.160 0.753 3.041 1.00 73.88 92 GLU A N 1
ATOM 647 C CA . GLU A 1 92 ? 15.081 1.679 3.694 1.00 73.88 92 GLU A CA 1
ATOM 648 C C . GLU A 1 92 ? 14.913 1.606 5.214 1.00 73.88 92 GLU A C 1
ATOM 650 O O . GLU A 1 92 ? 13.806 1.567 5.781 1.00 73.88 92 GLU A O 1
ATOM 655 N N . SER A 1 93 ? 16.051 1.589 5.897 1.00 54.69 93 SER A N 1
ATOM 656 C CA . SER A 1 93 ? 16.126 1.950 7.303 1.00 54.69 93 SER A CA 1
ATOM 657 C C . SER A 1 93 ? 16.026 3.470 7.367 1.00 54.69 93 SER A C 1
ATOM 659 O O . SER A 1 93 ? 17.039 4.155 7.292 1.00 54.69 93 SER A O 1
ATOM 661 N N . GLY A 1 94 ? 14.809 4.011 7.451 1.00 46.38 94 GLY A N 1
ATOM 662 C CA . GLY A 1 94 ? 14.647 5.426 7.787 1.00 46.38 94 GLY A CA 1
ATOM 663 C C . GLY A 1 94 ? 15.408 5.754 9.087 1.00 46.38 94 GLY A C 1
ATOM 664 O O . GLY A 1 94 ? 15.518 4.874 9.949 1.00 46.38 94 GLY A O 1
ATOM 665 N N . PRO A 1 95 ? 15.952 6.973 9.246 1.00 36.91 95 PRO A N 1
ATOM 666 C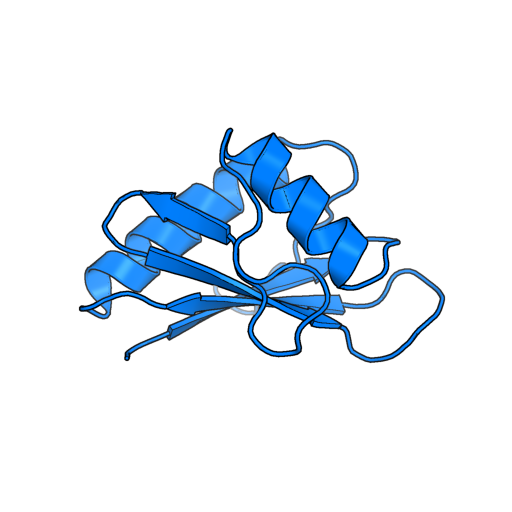 CA . PRO A 1 95 ? 16.623 7.372 10.478 1.00 36.91 95 PRO A CA 1
ATOM 667 C C . PRO A 1 95 ? 15.611 7.322 11.630 1.00 36.91 95 PRO A C 1
ATOM 669 O O . PRO A 1 95 ? 14.613 8.038 11.613 1.00 36.91 95 PRO A O 1
ATOM 672 N N . GLY A 1 96 ? 15.831 6.431 12.596 1.00 39.56 96 GLY A N 1
ATOM 673 C CA . GLY A 1 96 ? 14.907 6.218 13.712 1.00 39.56 96 GLY A CA 1
ATOM 674 C C . GLY A 1 96 ? 15.199 4.936 14.486 1.00 39.56 96 GLY A C 1
ATOM 675 O O . GLY A 1 96 ? 14.380 4.017 14.485 1.00 39.56 96 GLY A O 1
ATOM 676 N N . ALA A 1 97 ? 16.389 4.889 15.088 1.00 34.66 97 ALA A N 1
ATOM 677 C CA . ALA A 1 97 ? 16.614 4.225 16.371 1.00 34.66 97 ALA A CA 1
ATOM 678 C C . ALA A 1 97 ? 16.402 5.263 17.482 1.00 34.66 97 ALA A C 1
ATOM 680 O O . ALA A 1 97 ? 16.675 6.455 17.200 1.00 34.66 97 ALA A O 1
#

Foldseek 3Di:
DDKDKFKKWFQDDQLVVQVQLCVLQVFDWDPRPDPPIWTQFPQQKIWHWDFPDHDDGTIIIIIIDHPDPVSNVVRVVVSVVSQVVDPGIGGDPDPDD

Radius of gyration: 12.34 Å; chains: 1; bounding box: 27×24×32 Å

Organism: NCBI:txid2498849